Protein AF-A0A528ILF7-F1 (afdb_monomer_lite)

Radius of gyration: 14.68 Å; chains: 1; bounding box: 32×27×36 Å

pLDDT: mean 80.84, std 13.35, range [46.56, 97.69]

Structure (mmCIF, N/CA/C/O backbone):
data_AF-A0A528ILF7-F1
#
_entry.id   AF-A0A528ILF7-F1
#
loop_
_atom_site.group_PDB
_atom_site.id
_atom_site.type_symbol
_atom_site.label_atom_id
_atom_site.label_alt_id
_atom_site.label_comp_id
_atom_site.label_asym_id
_atom_site.label_entity_id
_atom_site.label_seq_id
_atom_site.pdbx_PDB_ins_code
_atom_site.Cartn_x
_atom_site.Cartn_y
_atom_site.Cartn_z
_atom_site.occupancy
_atom_site.B_iso_or_equiv
_atom_site.auth_seq_id
_atom_site.auth_comp_id
_atom_site.auth_asym_id
_atom_site.auth_atom_id
_atom_site.pdbx_PDB_model_num
ATOM 1 N N . TYR A 1 1 ? -0.654 9.173 -7.019 1.00 46.56 1 TYR A N 1
ATOM 2 C CA . TYR A 1 1 ? 0.342 9.264 -8.128 1.00 46.56 1 TYR A CA 1
ATOM 3 C C . TYR A 1 1 ? 0.672 7.937 -8.811 1.00 46.56 1 TYR A C 1
ATOM 5 O O . TYR A 1 1 ? 0.397 7.834 -9.992 1.00 46.56 1 TYR A O 1
ATOM 13 N N . GLY A 1 2 ? 1.259 6.933 -8.143 1.00 51.28 2 GLY A N 1
ATOM 14 C CA . GLY A 1 2 ? 1.692 5.690 -8.820 1.00 51.28 2 GLY A CA 1
ATOM 15 C C . GLY A 1 2 ? 0.590 4.665 -9.141 1.00 51.28 2 GLY A C 1
ATOM 16 O O . GLY A 1 2 ? 0.821 3.790 -9.964 1.00 51.28 2 GLY A O 1
ATOM 17 N N . ALA A 1 3 ? -0.573 4.754 -8.488 1.00 52.25 3 ALA A N 1
ATOM 18 C CA . ALA A 1 3 ? -1.761 3.946 -8.792 1.00 52.25 3 ALA A CA 1
ATOM 19 C C . ALA A 1 3 ? -2.746 4.663 -9.744 1.00 52.25 3 ALA A C 1
ATOM 21 O O . ALA A 1 3 ? -3.555 4.018 -10.396 1.00 52.25 3 ALA A O 1
ATOM 22 N N . GLU A 1 4 ? -2.656 5.994 -9.843 1.00 51.00 4 GLU A N 1
ATOM 23 C CA . GLU A 1 4 ? -3.591 6.844 -10.604 1.00 51.00 4 GLU A CA 1
ATOM 24 C C . GLU A 1 4 ? -3.012 7.349 -11.936 1.00 51.00 4 GLU A C 1
ATOM 26 O O . GLU A 1 4 ? -3.762 7.774 -12.810 1.00 51.00 4 GLU A O 1
ATOM 31 N N . LYS A 1 5 ? -1.682 7.337 -12.104 1.00 58.91 5 LYS A N 1
ATOM 32 C CA . LYS A 1 5 ? -0.998 7.712 -13.350 1.00 58.91 5 LYS A CA 1
ATOM 33 C C . LYS A 1 5 ? -0.158 6.545 -13.853 1.00 58.91 5 LYS A C 1
ATOM 35 O O . LYS A 1 5 ? 0.554 5.905 -13.081 1.00 58.91 5 LYS A O 1
ATOM 40 N N . VAL A 1 6 ? -0.223 6.298 -15.161 1.00 58.28 6 VAL A N 1
ATOM 41 C CA . VAL A 1 6 ? 0.593 5.284 -15.835 1.00 58.28 6 VAL A CA 1
ATOM 42 C C . VAL A 1 6 ? 2.051 5.719 -15.784 1.00 58.28 6 VAL A C 1
ATOM 44 O O . VAL A 1 6 ? 2.391 6.816 -16.224 1.00 58.28 6 VAL A O 1
ATOM 47 N N . MET A 1 7 ? 2.907 4.851 -15.255 1.00 64.00 7 MET A N 1
ATOM 48 C CA . MET A 1 7 ? 4.347 5.060 -15.251 1.00 64.00 7 MET A CA 1
ATOM 49 C C . MET A 1 7 ? 5.006 3.933 -16.057 1.00 64.00 7 MET A C 1
ATOM 51 O O . MET A 1 7 ? 4.688 2.762 -15.818 1.00 64.00 7 MET A O 1
ATOM 55 N N . PRO A 1 8 ? 5.885 4.251 -17.027 1.00 59.19 8 PRO A N 1
ATOM 56 C CA . PRO A 1 8 ? 6.572 3.236 -17.819 1.00 59.19 8 PRO A CA 1
ATOM 57 C C . PRO A 1 8 ? 7.285 2.229 -16.907 1.00 59.19 8 PRO A C 1
ATOM 59 O O . PRO A 1 8 ? 7.869 2.617 -15.896 1.00 59.19 8 PRO A O 1
ATOM 62 N N . HIS A 1 9 ? 7.222 0.939 -17.248 1.00 63.47 9 HIS A N 1
ATOM 63 C CA . HIS A 1 9 ? 7.865 -0.158 -16.500 1.00 63.47 9 HIS A CA 1
ATOM 64 C C . HIS A 1 9 ? 7.343 -0.381 -15.060 1.00 63.47 9 HIS A C 1
ATOM 66 O O . HIS A 1 9 ? 7.948 -1.114 -14.279 1.00 63.47 9 HIS A O 1
ATOM 72 N N . TYR A 1 10 ? 6.180 0.187 -14.710 1.00 64.69 10 TYR A N 1
ATOM 73 C CA . TYR A 1 10 ? 5.580 0.131 -13.366 1.00 64.69 10 TYR A CA 1
ATOM 74 C C . TYR A 1 10 ? 4.308 -0.743 -13.285 1.00 64.69 10 TYR A C 1
ATOM 76 O O . TYR A 1 10 ? 3.576 -0.668 -12.301 1.00 64.69 10 TYR A O 1
ATOM 84 N N . ASN A 1 11 ? 4.039 -1.576 -14.300 1.00 64.19 11 ASN A N 1
ATOM 85 C CA . ASN A 1 11 ? 2.749 -2.254 -14.524 1.00 64.19 11 ASN A CA 1
ATOM 86 C C . ASN A 1 11 ? 2.212 -3.024 -13.302 1.00 64.19 11 ASN A C 1
ATOM 88 O O . ASN A 1 11 ? 1.217 -2.624 -12.701 1.00 64.19 11 ASN A O 1
ATOM 92 N N . VAL A 1 12 ? 2.878 -4.109 -12.889 1.00 70.19 12 VAL A N 1
ATOM 93 C CA . VAL A 1 12 ? 2.409 -4.946 -11.761 1.00 70.19 12 VAL A CA 1
ATOM 94 C C . VAL A 1 12 ? 2.481 -4.189 -10.429 1.00 70.19 12 VAL A C 1
ATOM 96 O O . VAL A 1 12 ? 1.666 -4.391 -9.531 1.00 70.19 12 VAL A O 1
ATOM 99 N N . MET A 1 13 ? 3.427 -3.259 -10.310 1.00 75.06 13 MET A N 1
ATOM 100 C CA . MET A 1 13 ? 3.627 -2.468 -9.099 1.00 75.06 13 MET A CA 1
ATOM 101 C C . MET A 1 13 ? 2.510 -1.430 -8.898 1.00 75.06 13 MET A C 1
ATOM 103 O O . MET A 1 13 ? 2.151 -1.142 -7.759 1.00 75.06 13 MET A O 1
ATOM 107 N N . GLY A 1 14 ? 1.917 -0.911 -9.980 1.00 77.75 14 GLY A N 1
ATOM 108 C CA . GLY A 1 14 ? 0.724 -0.061 -9.938 1.00 77.75 14 GLY A CA 1
ATOM 109 C C . GLY A 1 14 ? -0.500 -0.804 -9.399 1.00 77.75 14 GLY A C 1
ATOM 110 O O . GLY A 1 14 ? -1.181 -0.295 -8.510 1.00 77.75 14 GLY A O 1
ATOM 111 N N . VAL A 1 15 ? -0.717 -2.048 -9.845 1.00 82.31 15 VAL A N 1
ATOM 112 C CA . VAL A 1 15 ? -1.788 -2.922 -9.324 1.00 82.31 15 VAL A CA 1
ATOM 113 C C . VAL A 1 15 ? -1.584 -3.205 -7.837 1.00 82.31 15 VAL A C 1
ATOM 115 O O . VAL A 1 15 ? -2.512 -3.055 -7.044 1.00 82.31 15 VAL A O 1
ATOM 118 N N . ALA A 1 16 ? -0.358 -3.547 -7.435 1.00 85.88 16 ALA A N 1
ATOM 119 C CA . ALA A 1 16 ? -0.030 -3.769 -6.030 1.00 85.88 16 ALA A CA 1
ATOM 120 C C . ALA A 1 16 ? -0.250 -2.508 -5.170 1.00 85.88 16 ALA A C 1
ATOM 122 O O . ALA A 1 16 ? -0.777 -2.608 -4.062 1.00 85.88 16 ALA A O 1
ATOM 123 N N . LYS A 1 17 ? 0.089 -1.312 -5.679 1.00 85.50 17 LYS A N 1
ATOM 124 C CA . LYS A 1 17 ? -0.190 -0.035 -4.996 1.00 85.50 17 LYS A CA 1
ATOM 125 C C . LYS A 1 17 ? -1.691 0.212 -4.832 1.00 85.50 17 LYS A C 1
ATOM 127 O O . LYS A 1 17 ? -2.120 0.548 -3.733 1.00 85.50 17 LYS A O 1
ATOM 132 N N . ALA A 1 18 ? -2.486 -0.015 -5.877 1.00 86.25 18 ALA A N 1
ATOM 133 C CA . ALA A 1 18 ? -3.940 0.124 -5.802 1.00 86.25 18 ALA A CA 1
ATOM 134 C C . ALA A 1 18 ? -4.557 -0.854 -4.785 1.00 86.25 18 ALA A C 1
ATOM 136 O O . ALA A 1 18 ? -5.408 -0.471 -3.979 1.00 86.25 18 ALA A O 1
ATOM 137 N N . ALA A 1 19 ? -4.085 -2.104 -4.771 1.00 89.38 19 ALA A N 1
ATOM 138 C CA . ALA A 1 19 ? -4.510 -3.102 -3.796 1.00 89.38 19 ALA A CA 1
ATOM 139 C C . ALA A 1 19 ? -4.134 -2.701 -2.356 1.00 89.38 19 ALA A C 1
ATOM 141 O O . ALA A 1 19 ? -4.945 -2.864 -1.441 1.00 89.38 19 ALA A O 1
ATOM 142 N N . LEU A 1 20 ? -2.946 -2.124 -2.145 1.00 90.56 20 LEU A N 1
ATOM 143 C CA . LEU A 1 20 ? -2.521 -1.600 -0.843 1.00 90.56 20 LEU A CA 1
ATOM 144 C C . LEU A 1 20 ? -3.416 -0.443 -0.374 1.00 90.56 20 LEU A C 1
ATOM 146 O O . LEU A 1 20 ? -3.860 -0.439 0.772 1.00 90.56 20 LEU A O 1
ATOM 150 N N . GLU A 1 21 ? -3.727 0.512 -1.251 1.00 91.50 21 GLU A N 1
ATOM 151 C CA . GLU A 1 21 ? -4.614 1.642 -0.936 1.00 91.50 21 GLU A CA 1
ATOM 152 C C . GLU A 1 21 ? -6.049 1.188 -0.624 1.00 91.50 21 GLU A C 1
ATOM 154 O O . GLU A 1 21 ? -6.714 1.752 0.249 1.00 91.50 21 GLU A O 1
ATOM 159 N N . ALA A 1 22 ? -6.548 0.156 -1.309 1.00 92.75 22 ALA A N 1
ATOM 160 C CA . ALA A 1 22 ? -7.819 -0.478 -0.962 1.00 92.75 22 ALA A CA 1
ATOM 161 C C . ALA A 1 22 ? -7.745 -1.159 0.415 1.00 92.75 22 ALA A C 1
ATOM 163 O O . ALA A 1 22 ? -8.601 -0.922 1.266 1.00 92.75 22 ALA A O 1
ATOM 164 N N . SER A 1 23 ? -6.686 -1.930 0.668 1.00 95.38 23 SER A N 1
ATOM 165 C CA . SER A 1 23 ? -6.480 -2.645 1.934 1.00 95.38 23 SER A CA 1
ATOM 166 C C . SER A 1 23 ? -6.411 -1.693 3.128 1.00 95.38 23 SER A C 1
ATOM 168 O O . SER A 1 23 ? -7.040 -1.943 4.153 1.00 95.38 23 SER A O 1
ATOM 170 N N . VAL A 1 24 ? -5.716 -0.559 2.991 1.00 95.88 24 VAL A N 1
ATOM 171 C CA . VAL A 1 24 ? -5.650 0.475 4.037 1.00 95.88 24 VAL A CA 1
ATOM 172 C C . VAL A 1 24 ? -7.030 1.041 4.369 1.00 95.88 24 VAL A C 1
ATOM 174 O O . VAL A 1 24 ? -7.316 1.248 5.546 1.00 95.88 24 VAL A O 1
ATOM 177 N N . ARG A 1 25 ? -7.902 1.253 3.373 1.00 94.62 25 ARG A N 1
ATOM 178 C CA . ARG A 1 25 ? -9.271 1.744 3.609 1.00 94.62 25 ARG A CA 1
ATOM 179 C C . ARG A 1 25 ? -10.097 0.753 4.424 1.00 94.62 25 ARG A C 1
ATOM 181 O O . ARG A 1 25 ? -10.726 1.165 5.392 1.00 94.62 25 ARG A O 1
ATOM 188 N N . TYR A 1 26 ? -10.049 -0.532 4.081 1.00 96.62 26 TYR A N 1
ATOM 189 C CA . TYR A 1 26 ? -10.747 -1.567 4.849 1.00 96.62 26 TYR A CA 1
ATOM 190 C C . TYR A 1 26 ? -10.195 -1.688 6.275 1.00 96.62 26 TYR A C 1
ATOM 192 O O . TYR A 1 26 ? -10.956 -1.627 7.236 1.00 96.62 26 TYR A O 1
ATOM 200 N N . LEU A 1 27 ? -8.868 -1.720 6.435 1.00 96.69 27 LEU A N 1
ATOM 201 C CA . LEU A 1 27 ? -8.234 -1.785 7.756 1.00 96.69 27 LEU A CA 1
ATOM 202 C C . LEU A 1 27 ? -8.547 -0.563 8.630 1.00 96.69 27 LEU A C 1
ATOM 204 O O . LEU A 1 27 ? -8.715 -0.701 9.841 1.00 96.69 27 LEU A O 1
ATOM 208 N N . ALA A 1 28 ? -8.630 0.632 8.042 1.00 96.44 28 ALA A N 1
ATOM 209 C CA . ALA A 1 28 ? -9.003 1.841 8.769 1.00 96.44 28 ALA A CA 1
ATOM 210 C C . ALA A 1 28 ? -10.442 1.769 9.309 1.00 96.44 28 ALA A C 1
ATOM 212 O O . ALA A 1 28 ? -10.691 2.229 10.423 1.00 96.44 28 ALA A O 1
ATOM 213 N N . VAL A 1 29 ? -11.370 1.172 8.553 1.00 96.31 29 VAL A N 1
ATOM 214 C CA . VAL A 1 29 ? -12.754 0.942 8.997 1.00 96.31 29 VAL A CA 1
ATOM 215 C C . VAL A 1 29 ? -12.788 -0.089 10.128 1.00 96.31 29 VAL A C 1
ATOM 217 O O . VAL A 1 29 ? -13.338 0.195 11.193 1.00 96.31 29 VAL A O 1
ATOM 220 N N . ASP A 1 30 ? -12.132 -1.235 9.943 1.00 96.56 30 ASP A N 1
ATOM 221 C CA . ASP A 1 30 ? -12.162 -2.348 10.902 1.00 96.56 30 ASP A CA 1
ATOM 222 C C . ASP A 1 30 ? -11.519 -1.993 12.252 1.00 96.56 30 ASP A C 1
ATOM 224 O O . ASP A 1 30 ? -11.980 -2.406 13.321 1.00 96.56 30 ASP A O 1
ATOM 228 N N . LEU A 1 31 ? -10.439 -1.209 12.224 1.00 96.69 31 LEU A N 1
ATOM 229 C CA . LEU A 1 31 ? -9.678 -0.835 13.418 1.00 96.69 31 LEU A CA 1
ATOM 230 C C . LEU A 1 31 ? -10.122 0.505 14.026 1.00 96.69 31 LEU A C 1
ATOM 232 O O . LEU A 1 31 ? -9.741 0.824 15.158 1.00 96.69 31 LEU A O 1
ATOM 236 N N . GLY A 1 32 ? -10.980 1.258 13.332 1.00 96.25 32 GLY A N 1
ATOM 237 C CA . GLY A 1 32 ? -11.481 2.557 13.780 1.00 96.25 32 GLY A CA 1
ATOM 238 C C . GLY A 1 32 ? -12.232 2.488 15.113 1.00 96.25 32 GLY A C 1
ATOM 239 O O . GLY A 1 32 ? -12.023 3.338 15.980 1.00 96.25 32 GLY A O 1
ATOM 240 N N . ALA A 1 33 ? -13.013 1.426 15.346 1.00 96.00 33 ALA A N 1
ATOM 241 C CA . ALA A 1 33 ? -13.714 1.199 16.618 1.00 96.00 33 ALA A CA 1
ATOM 242 C C . ALA A 1 33 ? -12.755 1.069 17.817 1.00 96.00 33 ALA A C 1
ATOM 244 O O . ALA A 1 33 ? -13.109 1.392 18.950 1.00 96.00 33 ALA A O 1
ATOM 245 N N . ARG A 1 34 ? -11.509 0.647 17.567 1.00 97.69 34 ARG A N 1
ATOM 246 C CA . ARG A 1 34 ? -10.446 0.541 18.578 1.00 97.69 34 ARG A CA 1
ATOM 247 C C . ARG A 1 34 ? -9.617 1.822 18.699 1.00 97.69 34 ARG A C 1
ATOM 249 O O . ARG A 1 34 ? -8.578 1.809 19.351 1.00 97.69 34 ARG A O 1
ATOM 256 N N . LYS A 1 35 ? -10.055 2.920 18.071 1.00 96.00 35 LYS A N 1
ATOM 257 C CA . LYS A 1 35 ? -9.334 4.199 17.962 1.00 96.00 35 LYS A CA 1
ATOM 258 C C . LYS A 1 35 ? -7.954 4.073 17.298 1.00 96.00 35 LYS A C 1
ATOM 260 O O . LYS A 1 35 ? -7.049 4.852 17.592 1.00 96.00 35 LYS A O 1
ATOM 265 N N . ILE A 1 36 ? -7.786 3.114 16.385 1.00 97.38 36 ILE A N 1
ATOM 266 C CA . ILE A 1 36 ? -6.544 2.914 15.630 1.00 97.38 36 ILE A CA 1
ATOM 267 C C . ILE A 1 36 ? -6.708 3.519 14.233 1.00 97.38 36 ILE A C 1
ATOM 269 O O . ILE A 1 36 ? -7.704 3.282 13.556 1.00 97.38 36 ILE A O 1
ATOM 273 N N . ARG A 1 37 ? -5.713 4.297 13.793 1.00 96.75 37 ARG A N 1
ATOM 274 C CA . ARG A 1 37 ? -5.676 4.907 12.456 1.00 96.75 37 ARG A CA 1
ATOM 275 C C . ARG A 1 37 ? -4.719 4.140 11.559 1.00 96.75 37 ARG A C 1
ATOM 277 O O . ARG A 1 37 ? -3.604 3.836 11.977 1.00 96.75 37 ARG A O 1
ATOM 284 N N . VAL A 1 38 ? -5.115 3.915 10.313 1.00 96.50 38 VAL A N 1
ATOM 285 C CA . VAL A 1 38 ? -4.285 3.251 9.302 1.00 96.50 38 VAL A CA 1
ATOM 286 C C . VAL A 1 38 ? -4.133 4.186 8.111 1.00 96.50 38 VAL A C 1
ATOM 288 O O . VAL A 1 38 ? -5.120 4.733 7.632 1.00 96.50 38 VAL A O 1
ATOM 291 N N . ASN A 1 39 ? -2.897 4.397 7.656 1.00 94.69 39 ASN A N 1
ATOM 292 C CA . ASN A 1 39 ? -2.585 5.270 6.526 1.00 94.69 39 ASN A CA 1
ATOM 293 C C . ASN A 1 39 ? -1.509 4.620 5.651 1.00 94.69 39 ASN A C 1
ATOM 295 O O . ASN A 1 39 ? -0.562 4.033 6.174 1.00 94.69 39 ASN A O 1
ATOM 299 N N . ALA A 1 40 ? -1.633 4.768 4.333 1.00 92.69 40 ALA A N 1
ATOM 300 C CA . ALA A 1 40 ? -0.561 4.459 3.394 1.00 92.69 40 ALA A CA 1
ATOM 301 C C . ALA A 1 40 ? 0.325 5.695 3.212 1.00 92.69 40 ALA A C 1
ATOM 303 O O . ALA A 1 40 ? -0.183 6.808 3.081 1.00 92.69 40 ALA A O 1
ATOM 304 N N . ILE A 1 41 ? 1.642 5.496 3.156 1.00 89.38 41 ILE A N 1
ATOM 305 C CA . ILE A 1 41 ? 2.605 6.561 2.867 1.00 89.38 41 ILE A CA 1
ATOM 306 C C . ILE A 1 41 ? 3.288 6.245 1.540 1.00 89.38 41 ILE A C 1
ATOM 308 O O . ILE A 1 41 ? 3.980 5.237 1.407 1.00 89.38 41 ILE A O 1
ATOM 312 N N . SER A 1 42 ? 3.104 7.120 0.554 1.00 83.94 42 SER A N 1
ATOM 313 C CA . SER A 1 42 ? 3.807 7.030 -0.726 1.00 83.94 42 SER A CA 1
ATOM 314 C C . SER A 1 42 ? 5.136 7.774 -0.632 1.00 83.94 42 SER A C 1
ATOM 316 O O . SER A 1 42 ? 5.224 8.940 -1.011 1.00 83.94 42 SER A O 1
ATOM 318 N N . ALA A 1 43 ? 6.169 7.101 -0.130 1.00 83.31 43 ALA A N 1
ATOM 319 C CA . ALA A 1 43 ? 7.524 7.643 -0.138 1.00 83.31 43 ALA A CA 1
ATOM 320 C C . ALA A 1 43 ? 8.071 7.775 -1.573 1.00 83.31 43 ALA A C 1
ATOM 322 O O . ALA A 1 43 ? 7.680 7.028 -2.478 1.00 83.31 43 ALA A O 1
ATOM 323 N N . GLY A 1 44 ? 8.993 8.721 -1.771 1.00 82.31 44 GLY A N 1
ATOM 324 C CA . GLY A 1 44 ? 9.789 8.809 -2.995 1.00 82.31 44 GLY A CA 1
ATOM 325 C C . GLY A 1 44 ? 10.653 7.555 -3.211 1.00 82.31 44 GLY A C 1
ATOM 326 O O . GLY A 1 44 ? 10.760 6.704 -2.323 1.00 82.31 44 GLY A O 1
ATOM 327 N N . PRO A 1 45 ? 11.269 7.397 -4.392 1.00 82.50 45 PRO A N 1
ATOM 328 C CA . PRO A 1 45 ? 12.124 6.250 -4.663 1.00 82.50 45 PRO A CA 1
ATOM 329 C C . PRO A 1 45 ? 13.383 6.293 -3.785 1.00 82.50 45 PRO A C 1
ATOM 331 O O . PRO A 1 45 ? 14.156 7.242 -3.829 1.00 82.50 45 PRO A O 1
ATOM 334 N N . ILE A 1 46 ? 13.608 5.235 -3.004 1.00 84.31 46 ILE A N 1
ATOM 335 C CA . ILE A 1 46 ? 14.776 5.086 -2.124 1.00 84.31 46 ILE A CA 1
ATOM 336 C C . ILE A 1 46 ? 15.547 3.831 -2.539 1.00 84.31 46 ILE A C 1
ATOM 338 O O . ILE A 1 46 ? 14.955 2.776 -2.783 1.00 84.31 46 ILE A O 1
ATOM 342 N N . LYS A 1 47 ? 16.880 3.925 -2.606 1.00 83.00 47 LYS A N 1
ATOM 343 C CA . LYS A 1 47 ? 17.750 2.772 -2.881 1.00 83.00 47 LYS A CA 1
ATOM 344 C C . LYS A 1 47 ? 17.653 1.761 -1.739 1.00 83.00 47 LYS A C 1
ATOM 346 O O . LYS A 1 47 ? 18.088 2.028 -0.625 1.00 83.00 47 LYS A O 1
ATOM 351 N N . THR A 1 48 ? 17.095 0.593 -2.036 1.00 85.69 48 THR A N 1
ATOM 352 C CA . THR A 1 48 ? 16.952 -0.533 -1.104 1.00 85.69 48 THR A CA 1
ATOM 353 C C . THR A 1 48 ? 17.247 -1.853 -1.822 1.00 85.69 48 THR A C 1
ATOM 355 O O . THR A 1 48 ? 17.277 -1.908 -3.056 1.00 85.69 48 THR A O 1
ATOM 358 N N . LEU A 1 49 ? 17.443 -2.936 -1.063 1.00 84.88 49 LEU A N 1
ATOM 359 C CA . LEU A 1 49 ? 17.616 -4.278 -1.635 1.00 84.88 49 LEU A CA 1
ATOM 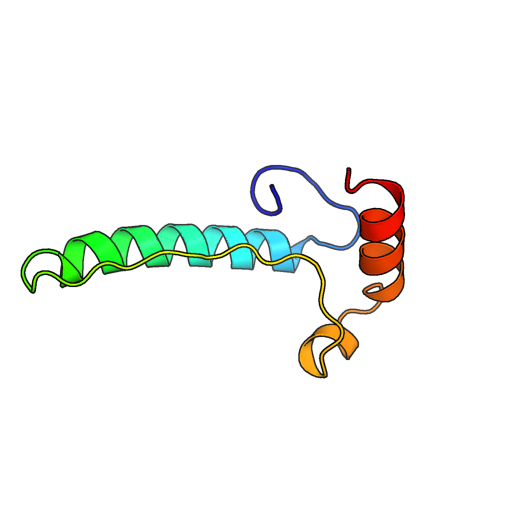360 C C . LEU A 1 49 ? 16.386 -4.713 -2.445 1.00 84.88 49 LEU A C 1
ATOM 362 O O . LEU A 1 49 ? 16.534 -5.163 -3.576 1.00 84.88 49 LEU A O 1
ATOM 366 N N . ALA A 1 50 ? 15.176 -4.487 -1.924 1.00 81.00 50 ALA A N 1
ATOM 367 C CA . ALA A 1 50 ? 13.932 -4.783 -2.637 1.00 81.00 50 ALA A CA 1
ATOM 368 C C . ALA A 1 50 ? 13.813 -3.986 -3.946 1.00 81.00 50 ALA A C 1
ATOM 370 O O . ALA A 1 50 ? 13.397 -4.520 -4.973 1.00 81.00 50 ALA A O 1
ATOM 371 N N . ALA A 1 51 ? 14.246 -2.723 -3.932 1.00 77.62 51 ALA A N 1
ATOM 372 C CA . ALA A 1 51 ? 14.242 -1.890 -5.124 1.00 77.62 51 ALA A CA 1
ATOM 373 C C . ALA A 1 51 ? 15.236 -2.356 -6.201 1.00 77.62 51 ALA A C 1
ATOM 375 O O . ALA A 1 51 ? 15.009 -2.127 -7.384 1.00 77.62 51 ALA A O 1
ATOM 376 N N . SER A 1 52 ? 16.313 -3.044 -5.812 1.00 76.81 52 SER A N 1
ATOM 377 C CA . SER A 1 52 ? 17.322 -3.560 -6.749 1.00 76.81 52 SER A CA 1
ATOM 378 C C . SER A 1 52 ? 16.806 -4.722 -7.608 1.00 76.81 52 SER A C 1
ATOM 380 O O . SER A 1 52 ? 17.389 -5.006 -8.649 1.00 76.81 52 SER A O 1
ATOM 382 N N . GLY A 1 53 ? 15.706 -5.369 -7.201 1.00 77.62 53 GLY A N 1
ATOM 383 C CA . GLY A 1 53 ? 15.022 -6.400 -7.988 1.00 77.62 53 GLY A CA 1
ATOM 384 C C . GLY A 1 53 ? 14.095 -5.851 -9.080 1.00 77.62 53 GLY A C 1
ATOM 385 O O . GLY A 1 53 ? 13.580 -6.618 -9.888 1.00 77.62 53 GLY A O 1
ATOM 386 N N . ILE A 1 54 ? 13.870 -4.535 -9.124 1.00 77.00 54 ILE A N 1
ATOM 387 C CA . ILE A 1 54 ? 13.080 -3.883 -10.172 1.00 77.00 54 ILE A CA 1
ATOM 388 C C . ILE A 1 54 ? 14.042 -3.516 -11.306 1.00 77.00 54 ILE A C 1
ATOM 390 O O . ILE A 1 54 ? 14.902 -2.653 -11.124 1.00 77.00 54 ILE A O 1
ATOM 394 N N . GLY A 1 55 ? 13.886 -4.152 -12.474 1.00 71.62 55 GLY A N 1
ATOM 395 C CA . GLY A 1 55 ? 14.827 -4.047 -13.602 1.00 71.62 55 GLY A CA 1
ATOM 396 C C . GLY A 1 55 ? 15.225 -2.614 -13.981 1.00 71.62 55 GLY A C 1
ATOM 397 O O . GLY A 1 55 ? 16.400 -2.344 -14.209 1.00 71.62 55 GLY A O 1
ATOM 398 N N . ASP A 1 56 ? 14.280 -1.672 -13.922 1.00 71.62 56 ASP A N 1
ATOM 399 C CA . ASP A 1 56 ? 14.489 -0.273 -14.317 1.00 71.62 56 ASP A CA 1
ATO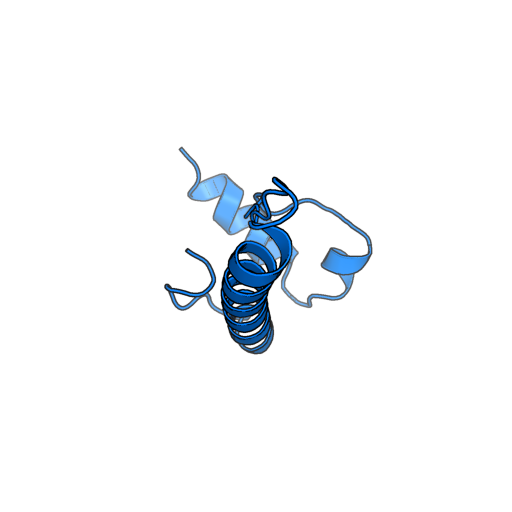M 400 C C . ASP A 1 56 ? 14.470 0.717 -13.135 1.00 71.62 56 ASP A C 1
ATOM 402 O O . ASP A 1 56 ? 14.191 1.907 -13.298 1.00 71.62 56 ASP A O 1
ATOM 406 N N . PHE A 1 57 ? 14.801 0.281 -11.911 1.00 75.62 57 PHE A N 1
ATOM 407 C CA . PHE A 1 57 ? 14.762 1.172 -10.738 1.00 75.62 57 PHE A CA 1
ATOM 408 C C . PHE A 1 57 ? 15.662 2.412 -10.872 1.00 75.62 57 PHE A C 1
ATOM 410 O O . PHE A 1 57 ? 15.328 3.494 -10.386 1.00 75.62 57 PHE A O 1
ATOM 417 N N . ARG A 1 58 ? 16.793 2.288 -11.578 1.00 77.62 58 ARG A N 1
ATOM 418 C CA . ARG A 1 58 ? 17.694 3.420 -11.862 1.00 77.62 58 ARG A CA 1
ATOM 419 C C . ARG A 1 58 ? 17.034 4.489 -12.735 1.00 77.62 58 ARG A C 1
ATOM 421 O O . ARG A 1 58 ? 17.320 5.668 -12.546 1.00 77.62 58 ARG A O 1
ATOM 428 N N . TYR A 1 59 ? 16.163 4.089 -13.662 1.00 78.38 59 TYR A 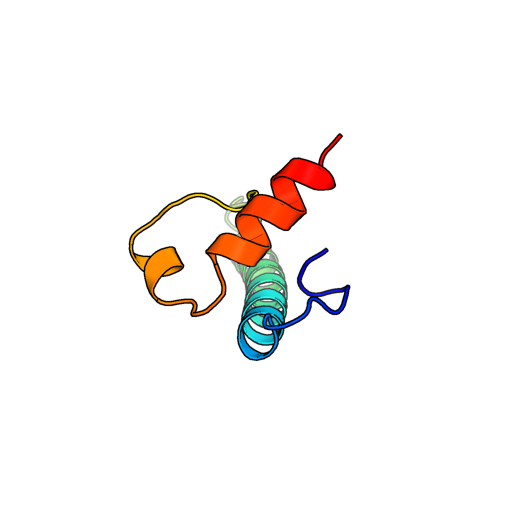N 1
ATOM 429 C CA . T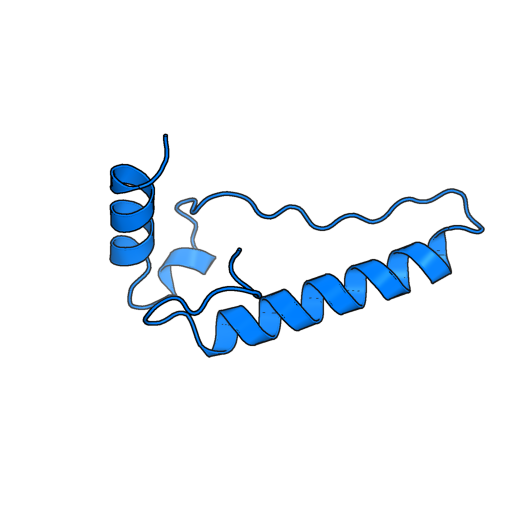YR A 1 59 ? 15.389 5.019 -14.483 1.00 78.38 59 TYR A CA 1
ATOM 430 C C . TYR A 1 59 ? 14.380 5.783 -13.622 1.00 78.38 59 TYR A C 1
ATOM 432 O O . TYR A 1 59 ? 14.312 7.005 -13.706 1.00 78.38 59 TYR A O 1
ATOM 440 N N . ILE A 1 60 ? 13.678 5.084 -12.724 1.00 77.75 60 ILE A N 1
ATOM 441 C CA . ILE A 1 60 ? 12.714 5.690 -11.790 1.00 77.75 60 ILE A CA 1
ATOM 442 C C . ILE A 1 60 ? 13.397 6.705 -10.858 1.00 77.75 60 ILE A C 1
ATOM 444 O O . ILE A 1 60 ? 12.849 7.782 -10.630 1.00 77.75 60 ILE A O 1
ATOM 448 N N . LEU A 1 61 ? 14.594 6.391 -10.348 1.00 81.44 61 LEU A N 1
ATOM 449 C CA . LEU A 1 61 ? 15.389 7.317 -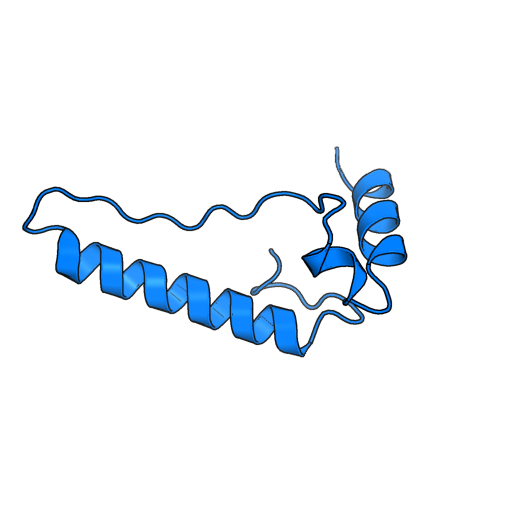9.530 1.00 81.44 61 LEU A CA 1
ATOM 450 C C . LEU A 1 61 ? 15.769 8.584 -10.302 1.00 81.44 61 LEU A C 1
ATOM 452 O O . LEU A 1 61 ? 15.477 9.678 -9.835 1.00 81.44 61 LEU A O 1
ATOM 456 N N . LYS A 1 62 ? 16.360 8.442 -11.497 1.00 81.06 62 LYS A N 1
ATOM 457 C CA . LYS A 1 62 ? 16.730 9.596 -12.331 1.00 81.06 62 LYS A CA 1
ATOM 458 C C . LYS A 1 62 ? 15.513 10.426 -12.718 1.00 81.06 62 LYS A C 1
ATOM 460 O O . LYS A 1 62 ? 15.549 11.645 -12.634 1.00 81.06 62 LYS A O 1
ATOM 465 N N . TRP A 1 63 ? 14.425 9.778 -13.133 1.00 78.81 63 TRP A N 1
ATOM 466 C CA . TRP A 1 63 ? 13.189 10.474 -13.480 1.00 78.81 63 TRP A CA 1
ATOM 467 C C . TRP A 1 63 ? 12.670 11.288 -12.292 1.00 78.81 63 TRP A C 1
ATOM 469 O O . TRP A 1 63 ? 12.280 12.437 -12.467 1.00 78.81 63 TRP A O 1
ATOM 479 N N . ASN A 1 64 ? 12.726 10.735 -11.079 1.00 80.62 64 ASN A N 1
ATOM 480 C CA . ASN A 1 64 ? 12.351 11.463 -9.874 1.00 80.62 64 ASN A CA 1
ATOM 481 C C . ASN A 1 64 ? 13.301 12.633 -9.559 1.00 80.62 64 ASN A C 1
ATOM 483 O O . ASN A 1 64 ? 12.797 13.701 -9.238 1.00 80.62 64 ASN A O 1
ATOM 487 N N . GLU A 1 65 ? 14.621 12.475 -9.709 1.00 80.75 65 GLU A N 1
ATOM 488 C CA . GLU A 1 65 ? 1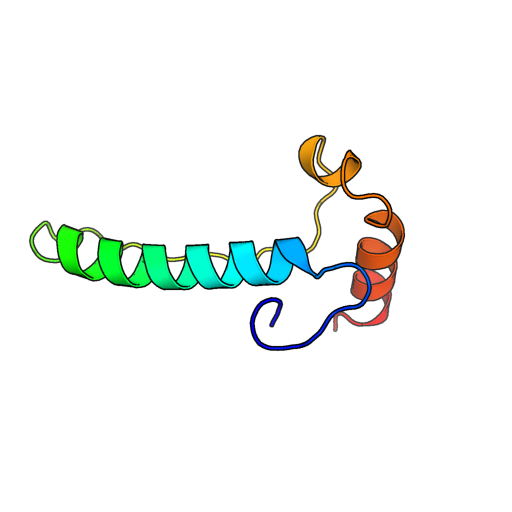5.599 13.569 -9.542 1.00 80.75 65 GLU A CA 1
ATOM 489 C C . GLU A 1 65 ? 15.351 14.732 -10.519 1.00 80.75 65 GLU A C 1
ATOM 491 O O . GLU A 1 65 ? 15.458 15.888 -10.129 1.00 80.75 65 GLU A O 1
ATOM 496 N N . TYR A 1 66 ? 14.985 14.445 -11.774 1.00 78.75 66 TYR A N 1
ATOM 497 C CA . TYR A 1 66 ? 14.729 15.481 -12.786 1.00 78.75 66 TYR A CA 1
ATOM 498 C C . TYR A 1 66 ? 13.349 16.147 -12.684 1.00 78.75 66 TYR A C 1
ATOM 500 O O . TYR A 1 66 ? 13.173 17.237 -13.221 1.00 78.75 66 TYR A O 1
ATOM 508 N N . ASN A 1 67 ? 12.359 15.487 -12.073 1.00 77.19 67 ASN A N 1
ATOM 509 C CA . ASN A 1 67 ? 10.955 15.931 -12.078 1.00 77.19 67 ASN A CA 1
ATOM 510 C C . ASN A 1 67 ? 10.401 16.259 -10.680 1.00 77.19 67 ASN A C 1
ATOM 512 O O . ASN A 1 67 ? 9.227 16.616 -10.569 1.00 77.19 67 ASN A O 1
ATOM 516 N N . SER A 1 68 ? 11.198 16.116 -9.616 1.00 69.50 68 SER A N 1
ATOM 517 C CA . SER A 1 68 ? 10.809 16.576 -8.278 1.00 69.50 68 SER A CA 1
ATOM 518 C C . SER A 1 68 ? 11.165 18.063 -8.123 1.00 69.50 68 SER A C 1
ATOM 520 O O . SER A 1 68 ? 12.270 18.437 -8.513 1.00 69.50 68 SER A O 1
ATOM 522 N N . PRO A 1 69 ? 10.247 18.907 -7.613 1.00 57.62 69 PRO A N 1
ATOM 523 C CA . PRO A 1 69 ? 10.513 20.318 -7.324 1.00 57.62 69 PRO A CA 1
ATOM 524 C C . PRO A 1 69 ? 11.492 20.520 -6.161 1.00 57.62 69 PRO A C 1
ATOM 526 O O . PRO A 1 69 ? 11.615 19.601 -5.316 1.00 57.62 69 PRO A O 1
#

Sequence (69 aa):
YGAEKVMPHYNVMGVAKAALEASVRYLAVDLGARKIRVNAISAGPIKTLAASGIGDFRYILKWNEYNSP

Secondary structure (DSSP, 8-state):
-TTTS--TT-HHHHHHHHHHHHHHHHHHHHHHTTT-------PPP---HHHHTSTTHHHHHHHHHHH--

Foldseek 3Di:
DLLPDDDPLCVVVSVVVVVVQVVQVVVQVVCVVVVDHGDDDDDQQDDDPVLVPRPCSVVSVVVCVVPPD